Protein AF-A0A2A3VMV5-F1 (afdb_monomer)

Mean predicted aligned error: 5.13 Å

pLDDT: mean 86.71, std 10.09, range [53.72, 95.94]

Foldseek 3Di:
DKFKWFKFDCPPPDTDGDDIFTWDWDQDPNWIWTDTPVDIFTFHWDDDPPDWIWTAGPNRMTTTGD

Structure (mmCIF, N/CA/C/O backbone):
data_AF-A0A2A3VMV5-F1
#
_entry.id   AF-A0A2A3VMV5-F1
#
loop_
_atom_site.group_PDB
_atom_site.id
_atom_site.type_symbol
_atom_site.label_atom_id
_atom_site.label_alt_id
_atom_site.label_comp_id
_atom_site.label_asym_id
_atom_site.label_entity_id
_atom_site.label_seq_id
_atom_site.pdbx_PDB_ins_code
_atom_site.Cartn_x
_atom_site.Cartn_y
_atom_site.Cartn_z
_atom_site.occupancy
_atom_site.B_iso_or_equiv
_atom_site.auth_seq_id
_atom_site.auth_comp_id
_atom_site.auth_asym_id
_atom_site.auth_atom_id
_atom_site.pdbx_PDB_model_num
ATOM 1 N N . MET A 1 1 ? 3.928 -6.331 9.734 1.00 78.50 1 MET A N 1
ATOM 2 C CA . MET A 1 1 ? 5.302 -6.110 9.229 1.00 78.50 1 MET A CA 1
ATOM 3 C C . MET A 1 1 ? 5.352 -4.698 8.681 1.00 78.50 1 MET A C 1
ATOM 5 O O . MET A 1 1 ? 4.491 -4.373 7.871 1.00 78.50 1 MET A O 1
ATOM 9 N N . GLN A 1 2 ? 6.265 -3.864 9.176 1.00 87.19 2 GLN A N 1
ATOM 10 C CA . GLN A 1 2 ? 6.416 -2.489 8.700 1.00 87.19 2 GLN A CA 1
ATOM 11 C C . GLN A 1 2 ? 7.386 -2.488 7.515 1.00 87.19 2 GLN A C 1
ATOM 13 O O . GLN A 1 2 ? 8.493 -3.003 7.646 1.00 87.19 2 GLN A O 1
ATOM 18 N N . ASN A 1 3 ? 6.959 -1.947 6.376 1.00 90.25 3 ASN A N 1
ATOM 19 C CA . ASN A 1 3 ? 7.753 -1.848 5.150 1.00 90.25 3 ASN A CA 1
ATOM 20 C C . ASN A 1 3 ? 7.670 -0.425 4.592 1.00 90.25 3 ASN A C 1
ATOM 22 O O . ASN A 1 3 ? 6.710 0.302 4.854 1.00 90.25 3 ASN A O 1
ATOM 26 N N . THR A 1 4 ? 8.659 -0.043 3.791 1.00 91.75 4 THR A N 1
ATOM 27 C CA . THR A 1 4 ? 8.618 1.199 3.018 1.00 91.75 4 THR A CA 1
ATOM 28 C C . THR A 1 4 ? 8.010 0.917 1.651 1.00 91.75 4 THR A C 1
ATOM 30 O O . THR A 1 4 ? 8.436 0.001 0.951 1.00 91.75 4 THR A O 1
ATOM 33 N N . TYR A 1 5 ? 7.023 1.717 1.265 1.00 91.69 5 TYR A N 1
ATOM 34 C CA . TYR A 1 5 ? 6.293 1.593 0.014 1.00 91.69 5 TYR A CA 1
ATOM 35 C C . TYR A 1 5 ? 6.571 2.781 -0.886 1.00 91.69 5 TYR A C 1
ATOM 37 O O . TYR A 1 5 ? 6.372 3.918 -0.472 1.00 91.69 5 TYR A O 1
ATOM 45 N N . ALA A 1 6 ? 6.963 2.536 -2.130 1.00 91.56 6 ALA A N 1
ATOM 46 C CA . ALA A 1 6 ? 6.888 3.542 -3.178 1.00 91.56 6 ALA A CA 1
ATOM 47 C C . ALA A 1 6 ? 5.453 3.605 -3.723 1.00 91.56 6 ALA A C 1
ATOM 49 O O . ALA A 1 6 ? 4.880 2.575 -4.087 1.00 91.56 6 ALA A O 1
ATOM 50 N N . ILE A 1 7 ? 4.890 4.816 -3.766 1.00 90.12 7 ILE A N 1
ATOM 51 C CA . ILE A 1 7 ? 3.527 5.070 -4.240 1.00 90.12 7 ILE A CA 1
ATOM 52 C C . ILE A 1 7 ? 3.565 5.424 -5.726 1.00 90.12 7 ILE A C 1
ATOM 54 O O . ILE A 1 7 ? 4.233 6.384 -6.131 1.00 90.12 7 ILE A O 1
ATOM 58 N N . PHE A 1 8 ? 2.799 4.687 -6.520 1.00 88.88 8 PHE A N 1
ATOM 59 C CA . PHE A 1 8 ? 2.614 4.905 -7.947 1.00 88.88 8 PHE A CA 1
ATOM 60 C C . PHE A 1 8 ? 1.150 5.217 -8.224 1.00 88.88 8 PHE A C 1
ATOM 62 O O . PHE A 1 8 ? 0.244 4.584 -7.680 1.00 88.88 8 PHE A O 1
ATOM 69 N N . ARG A 1 9 ? 0.912 6.211 -9.078 1.00 82.19 9 ARG A N 1
ATOM 70 C CA . ARG A 1 9 ? -0.431 6.540 -9.551 1.00 82.19 9 ARG A CA 1
ATOM 71 C C . ARG A 1 9 ? -0.553 6.066 -11.005 1.00 82.19 9 ARG A C 1
ATOM 73 O O . ARG A 1 9 ? 0.250 6.513 -11.826 1.00 82.19 9 ARG A O 1
ATOM 80 N N . PRO A 1 10 ? -1.500 5.169 -11.341 1.00 70.44 10 PRO A N 1
ATOM 81 C CA . PRO A 1 10 ? -1.685 4.725 -12.716 1.00 70.44 10 PRO A CA 1
ATOM 82 C C . PRO A 1 10 ? -2.291 5.875 -13.521 1.00 70.44 10 PRO A C 1
ATOM 84 O O . PRO A 1 10 ? -3.488 6.137 -13.451 1.00 70.44 10 PRO A O 1
ATOM 87 N N . ASN A 1 11 ? -1.454 6.601 -14.259 1.00 66.31 11 ASN A N 1
ATOM 88 C CA . ASN A 1 11 ? -1.871 7.760 -15.039 1.00 66.31 11 ASN A CA 1
ATOM 89 C C . ASN A 1 11 ? -1.771 7.439 -16.536 1.00 66.31 11 ASN A C 1
ATOM 91 O O . ASN A 1 11 ? -0.960 8.028 -17.241 1.00 66.31 11 ASN A O 1
ATOM 95 N N . GLY A 1 12 ? -2.550 6.441 -16.987 1.00 57.34 12 GLY A N 1
ATOM 96 C CA . GLY A 1 12 ? -2.820 6.075 -18.393 1.00 57.34 12 GLY A CA 1
ATOM 97 C C . GLY A 1 12 ? -1.639 5.594 -19.253 1.00 57.34 12 GLY A C 1
ATOM 98 O O . GLY A 1 12 ? -1.767 4.597 -19.953 1.00 57.34 12 GLY A O 1
ATOM 99 N N . GLU A 1 13 ? -0.497 6.276 -19.199 1.00 54.72 13 GLU A N 1
ATOM 100 C CA . GLU A 1 13 ? 0.680 6.071 -20.049 1.00 54.72 13 GLU A CA 1
ATOM 101 C C . GLU A 1 13 ? 2.016 6.258 -19.297 1.00 54.72 13 GLU A C 1
ATOM 103 O O . GLU A 1 13 ? 3.061 5.849 -19.806 1.00 54.72 13 GLU A O 1
ATOM 108 N N . ARG A 1 14 ? 2.030 6.845 -18.085 1.00 53.72 14 ARG A N 1
ATOM 109 C CA . ARG A 1 14 ? 3.246 6.960 -17.254 1.00 53.72 14 ARG A CA 1
ATOM 110 C C . ARG A 1 14 ? 2.974 6.655 -15.783 1.00 53.72 14 ARG A C 1
ATOM 112 O O . ARG A 1 14 ? 2.069 7.216 -15.173 1.00 53.72 14 ARG A O 1
ATOM 119 N N . GLU A 1 15 ? 3.806 5.787 -15.214 1.00 68.69 15 GLU A N 1
ATOM 120 C CA . GLU A 1 15 ? 3.896 5.558 -13.773 1.00 68.69 15 GLU A CA 1
ATOM 121 C C . GLU A 1 15 ? 4.558 6.780 -13.119 1.00 68.69 15 GLU A C 1
ATOM 123 O O . GLU A 1 15 ? 5.778 6.947 -13.164 1.00 68.69 15 GLU A O 1
ATOM 128 N N . GLU A 1 16 ? 3.765 7.667 -12.521 1.00 66.69 16 GLU A N 1
ATOM 129 C CA . GLU A 1 16 ? 4.310 8.768 -11.727 1.00 66.69 16 GLU A CA 1
ATOM 130 C C . GLU A 1 16 ? 4.575 8.270 -10.304 1.00 66.69 16 GLU A C 1
ATOM 132 O O . GLU A 1 16 ? 3.650 8.098 -9.500 1.00 66.69 16 GLU A O 1
ATOM 137 N N . ARG A 1 17 ? 5.855 8.021 -9.995 1.00 69.06 17 ARG A N 1
ATOM 138 C CA . ARG A 1 17 ? 6.313 7.788 -8.622 1.00 69.06 17 ARG A CA 1
ATOM 139 C C . ARG A 1 17 ? 6.150 9.090 -7.850 1.00 69.06 17 ARG A C 1
ATOM 141 O O . ARG A 1 17 ? 6.799 10.080 -8.175 1.00 69.06 17 ARG A O 1
ATOM 148 N N . ARG A 1 18 ? 5.291 9.078 -6.834 1.00 70.94 18 ARG A N 1
ATOM 149 C CA . ARG A 1 18 ? 5.062 10.253 -5.987 1.00 70.94 18 ARG A CA 1
ATOM 150 C C . ARG A 1 18 ? 6.121 10.349 -4.903 1.00 70.94 18 ARG A C 1
ATOM 152 O O . ARG A 1 18 ? 7.055 11.128 -5.006 1.00 70.94 18 ARG A O 1
ATOM 159 N N . GLU A 1 19 ? 5.972 9.518 -3.883 1.00 81.81 19 GLU A N 1
ATOM 160 C CA . GLU A 1 19 ? 6.766 9.561 -2.663 1.00 81.81 19 GLU A CA 1
ATOM 161 C C . GLU A 1 19 ? 6.823 8.159 -2.048 1.00 81.81 19 GLU A C 1
ATOM 163 O O . GLU A 1 19 ? 6.120 7.243 -2.495 1.00 81.81 19 GLU A O 1
ATOM 168 N N . THR A 1 20 ? 7.690 7.970 -1.056 1.00 89.44 20 THR A N 1
ATOM 169 C CA . THR A 1 20 ? 7.749 6.732 -0.276 1.00 89.44 20 THR A CA 1
ATOM 170 C C . THR A 1 20 ? 7.067 6.916 1.068 1.00 89.44 20 THR A C 1
ATOM 172 O O . THR A 1 20 ? 7.356 7.889 1.756 1.00 89.44 20 THR A O 1
ATOM 175 N N . VAL A 1 21 ? 6.238 5.960 1.477 1.00 91.06 21 VAL A N 1
ATOM 176 C CA . VAL A 1 21 ? 5.572 5.958 2.783 1.00 91.06 21 VAL A CA 1
ATOM 177 C C . VAL A 1 21 ? 5.936 4.701 3.560 1.00 91.06 21 VAL A C 1
ATOM 179 O O . VAL A 1 21 ? 5.988 3.606 3.00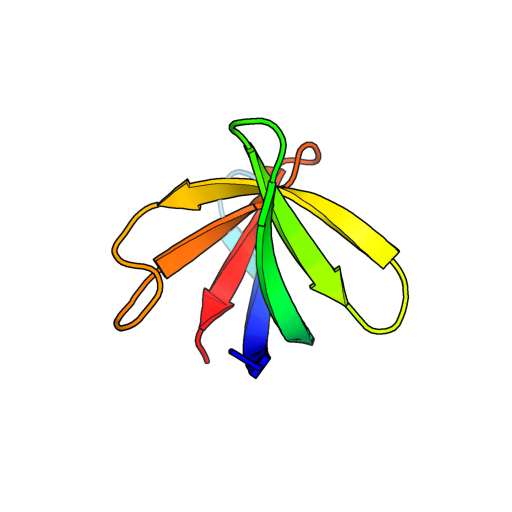5 1.00 91.06 21 VAL A O 1
ATOM 182 N N . VAL A 1 22 ? 6.190 4.840 4.857 1.00 93.12 22 VAL A N 1
ATOM 183 C CA . VAL A 1 22 ? 6.319 3.684 5.749 1.00 93.12 22 VAL A CA 1
ATOM 184 C C . VAL A 1 22 ? 4.917 3.209 6.101 1.00 93.12 22 VAL A C 1
ATOM 186 O O . VAL A 1 22 ? 4.099 4.009 6.535 1.00 93.12 22 VAL A O 1
ATOM 189 N N . GLY A 1 23 ? 4.624 1.925 5.926 1.00 93.44 23 GLY A N 1
ATOM 190 C CA . GLY A 1 23 ? 3.302 1.383 6.217 1.00 93.44 23 GLY A CA 1
ATOM 191 C C . GLY A 1 23 ? 3.343 -0.029 6.778 1.00 93.44 23 GLY A C 1
ATOM 192 O O . GLY A 1 23 ? 4.309 -0.774 6.587 1.00 93.44 23 GLY A O 1
ATOM 193 N N . THR A 1 24 ? 2.271 -0.409 7.463 1.00 94.56 24 THR A N 1
ATOM 194 C CA . THR A 1 24 ? 2.075 -1.761 7.987 1.00 94.56 24 THR A CA 1
ATOM 195 C C . THR A 1 24 ? 0.870 -2.396 7.313 1.00 94.56 24 THR A C 1
ATOM 197 O O . THR A 1 24 ? -0.231 -1.855 7.359 1.00 94.56 24 THR A O 1
ATOM 200 N N . LEU A 1 25 ? 1.080 -3.553 6.683 1.00 93.31 25 LEU A N 1
ATOM 201 C CA . LEU A 1 25 ? -0.008 -4.338 6.102 1.00 93.31 25 LEU A CA 1
ATOM 202 C C . LEU A 1 25 ? -0.700 -5.190 7.159 1.00 93.31 25 LEU A C 1
ATOM 204 O O . LEU A 1 25 ? -0.043 -5.882 7.946 1.00 93.31 25 LEU A O 1
ATOM 208 N N . PHE A 1 26 ? -2.024 -5.197 7.091 1.00 92.56 26 PHE A N 1
ATOM 209 C CA . PHE A 1 26 ? -2.902 -6.022 7.900 1.00 92.56 26 PHE A CA 1
ATOM 210 C C . PHE A 1 26 ? -3.947 -6.702 7.019 1.00 92.56 26 PHE A C 1
ATOM 212 O O . PHE A 1 26 ? -4.424 -6.126 6.047 1.00 92.56 26 PHE A O 1
ATOM 219 N N . PHE A 1 27 ? -4.328 -7.922 7.389 1.00 92.19 27 PHE A N 1
ATOM 220 C CA . PHE A 1 27 ? -5.517 -8.577 6.858 1.00 92.19 27 PHE A CA 1
ATOM 221 C C . PHE A 1 27 ? -6.559 -8.645 7.975 1.00 92.19 27 PHE A C 1
ATOM 223 O O . PHE A 1 27 ? -6.315 -9.271 9.011 1.00 92.19 27 PHE A O 1
ATOM 230 N N . ARG A 1 28 ? -7.683 -7.943 7.813 1.00 90.81 28 ARG A N 1
ATOM 231 C CA . ARG A 1 28 ? -8.761 -7.837 8.811 1.00 90.81 28 ARG A CA 1
ATOM 232 C C . ARG A 1 28 ? -10.100 -7.801 8.090 1.00 90.81 28 ARG A C 1
ATOM 234 O O . ARG A 1 28 ? -10.196 -7.216 7.023 1.00 90.81 28 ARG A O 1
ATOM 241 N N . ASN A 1 29 ? -11.139 -8.397 8.677 1.00 89.19 29 ASN A N 1
ATOM 242 C CA . ASN A 1 29 ? -12.493 -8.416 8.099 1.00 89.19 29 ASN A CA 1
ATOM 243 C C . ASN A 1 29 ? -12.527 -8.878 6.628 1.00 89.19 29 ASN A C 1
ATOM 245 O O . ASN A 1 29 ? -13.210 -8.273 5.808 1.00 89.19 29 ASN A O 1
ATOM 249 N N . ASP A 1 30 ? -11.755 -9.920 6.305 1.00 89.88 30 ASP A N 1
ATOM 250 C CA . ASP A 1 30 ? -11.639 -10.487 4.952 1.00 89.88 30 ASP A CA 1
ATOM 251 C C . ASP A 1 30 ? -11.075 -9.521 3.885 1.00 89.88 30 ASP A C 1
ATOM 253 O O . ASP A 1 30 ? -11.211 -9.748 2.685 1.00 89.88 30 ASP A O 1
ATOM 257 N N . ARG A 1 31 ? -10.401 -8.437 4.301 1.00 91.88 31 ARG A N 1
ATOM 258 C CA . ARG A 1 31 ? -9.770 -7.461 3.401 1.00 91.88 31 ARG A CA 1
ATOM 259 C C . ARG A 1 31 ? -8.352 -7.093 3.826 1.00 91.88 31 ARG A C 1
ATOM 261 O O . ARG A 1 31 ? -7.985 -7.194 4.998 1.00 91.8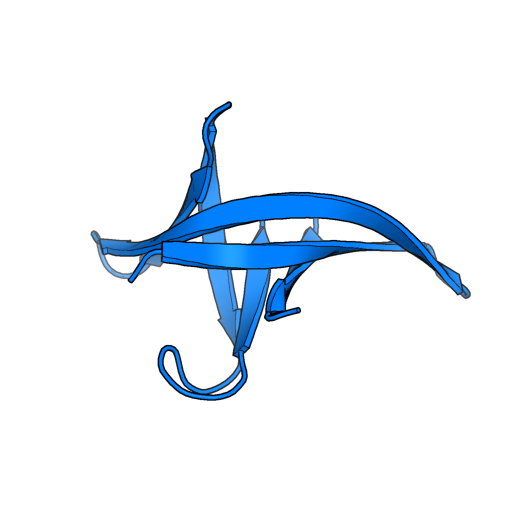8 31 ARG A O 1
ATOM 268 N N . TRP A 1 32 ? -7.561 -6.632 2.859 1.00 94.56 32 TRP A N 1
ATOM 269 C CA . TRP A 1 32 ? -6.243 -6.063 3.121 1.00 94.56 32 TRP A CA 1
ATOM 270 C C . TRP A 1 32 ? -6.356 -4.574 3.447 1.00 94.56 32 TRP A C 1
ATOM 272 O O . TRP A 1 32 ? -7.112 -3.836 2.816 1.00 94.56 32 TRP A O 1
ATOM 282 N N . GLU A 1 33 ? -5.583 -4.134 4.431 1.00 95.94 33 GLU A N 1
ATOM 283 C CA . GLU A 1 33 ? -5.495 -2.747 4.872 1.00 95.94 33 GLU A CA 1
ATOM 284 C C . GLU A 1 33 ? -4.022 -2.358 5.015 1.00 95.94 33 GLU A C 1
ATOM 286 O O . GLU A 1 33 ? -3.220 -3.118 5.566 1.00 95.94 33 GLU A O 1
ATOM 291 N N . LEU A 1 34 ? -3.666 -1.173 4.529 1.00 94.19 34 LEU A N 1
ATOM 292 C CA . LEU A 1 34 ? -2.359 -0.562 4.717 1.00 94.19 34 LEU A CA 1
ATOM 293 C C . LEU A 1 34 ? -2.493 0.604 5.695 1.00 94.19 34 LEU A C 1
ATOM 295 O O . LEU A 1 34 ? -3.066 1.640 5.369 1.00 94.19 34 LEU A O 1
ATOM 299 N N . GLU A 1 35 ? -1.949 0.443 6.893 1.00 95.31 35 GLU A N 1
ATOM 300 C CA . GLU A 1 35 ? -1.849 1.521 7.874 1.00 95.31 35 GLU A CA 1
ATOM 301 C C . GLU A 1 35 ? -0.584 2.339 7.602 1.00 95.31 35 GLU A C 1
ATOM 303 O O . GLU A 1 35 ? 0.531 1.814 7.683 1.00 95.31 35 GLU A O 1
ATOM 308 N N . THR A 1 36 ? -0.755 3.613 7.265 1.00 92.19 36 THR A N 1
ATOM 309 C CA . THR A 1 36 ? 0.307 4.618 7.143 1.00 92.19 36 THR A CA 1
ATOM 310 C C . THR A 1 36 ? 0.235 5.596 8.329 1.00 92.19 36 THR A C 1
ATOM 312 O O . THR A 1 36 ? -0.735 5.563 9.088 1.00 92.19 36 THR A O 1
ATOM 315 N N . PRO A 1 37 ? 1.232 6.482 8.526 1.00 90.38 37 PRO A N 1
ATOM 316 C CA . PRO A 1 37 ? 1.178 7.506 9.570 1.00 90.38 37 PRO A CA 1
ATOM 317 C C . PRO A 1 37 ? -0.031 8.441 9.453 1.00 90.38 37 PRO A C 1
ATOM 319 O O . PRO A 1 37 ? -0.503 8.954 10.465 1.00 90.38 37 PRO A O 1
ATOM 322 N N . ASP A 1 38 ? -0.521 8.656 8.231 1.00 89.06 38 ASP A N 1
ATOM 323 C CA . ASP A 1 38 ? -1.603 9.596 7.943 1.00 89.06 38 ASP A CA 1
ATOM 324 C C . ASP A 1 38 ? -2.991 8.941 7.977 1.00 89.06 38 ASP A C 1
ATOM 326 O O . ASP A 1 38 ? -3.972 9.597 8.330 1.00 89.06 38 ASP A O 1
ATOM 330 N N . ALA A 1 39 ? -3.103 7.669 7.574 1.00 91.81 39 ALA A N 1
ATOM 331 C CA . ALA A 1 39 ? -4.393 7.006 7.396 1.00 91.81 39 ALA A CA 1
ATOM 332 C C . ALA A 1 39 ? -4.302 5.472 7.366 1.00 91.81 39 ALA A C 1
ATOM 334 O O . ALA A 1 39 ? -3.262 4.885 7.084 1.00 91.81 39 ALA A O 1
ATOM 335 N N . VAL A 1 40 ? -5.447 4.813 7.566 1.00 94.00 40 VAL A N 1
ATOM 336 C CA . VAL A 1 40 ? -5.632 3.392 7.240 1.00 94.00 40 VAL A CA 1
ATOM 337 C C . VAL A 1 40 ? -6.316 3.295 5.884 1.00 94.00 40 VAL A C 1
ATOM 339 O O . VAL A 1 40 ? -7.452 3.740 5.720 1.00 94.00 40 VAL A O 1
ATOM 342 N N . LEU A 1 41 ? -5.618 2.714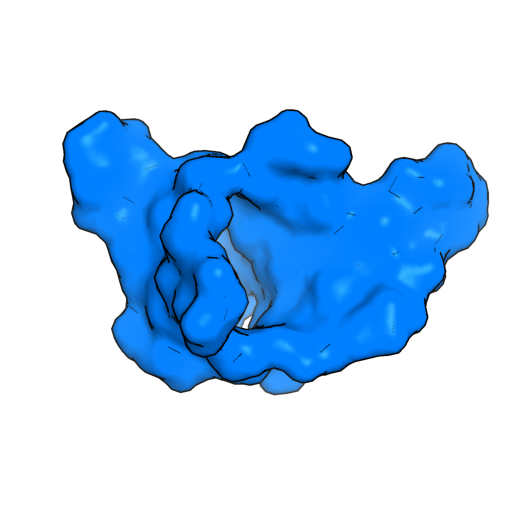 4.916 1.00 94.06 41 LEU A N 1
ATOM 343 C CA . LEU A 1 41 ? -6.072 2.573 3.541 1.00 94.06 41 LEU A CA 1
ATOM 344 C C . LEU A 1 41 ? -6.614 1.154 3.333 1.00 94.06 41 LEU A C 1
ATOM 346 O O . LEU A 1 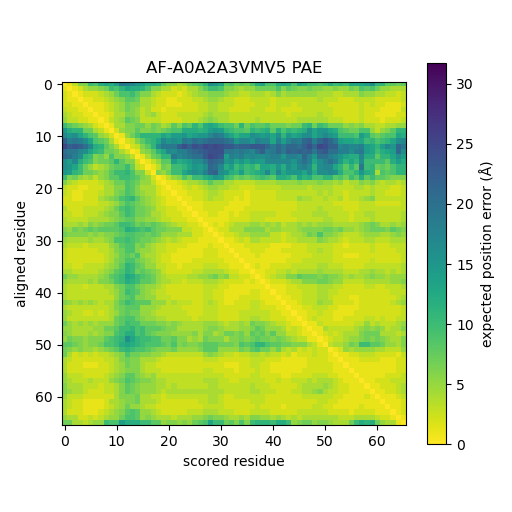41 ? -5.842 0.201 3.429 1.00 94.06 41 LEU A O 1
ATOM 350 N N . PRO A 1 42 ? -7.915 0.965 3.067 1.00 95.38 42 PRO A N 1
ATOM 351 C CA . PRO A 1 42 ? -8.438 -0.324 2.628 1.00 95.38 42 PRO A CA 1
ATOM 352 C C . PRO A 1 42 ? -8.058 -0.590 1.167 1.00 95.38 42 PRO A C 1
ATOM 354 O O . PRO A 1 42 ? -7.936 0.334 0.360 1.00 95.38 42 PRO A O 1
ATOM 357 N N . GLY A 1 43 ? -7.863 -1.859 0.815 1.00 93.81 43 GLY A N 1
ATOM 358 C CA . GLY A 1 43 ? -7.497 -2.212 -0.548 1.00 93.81 43 GLY A CA 1
ATOM 359 C C . GLY A 1 43 ? -7.305 -3.701 -0.784 1.00 93.81 43 GLY A C 1
ATOM 360 O O . GLY A 1 43 ? -7.807 -4.565 -0.059 1.00 93.81 43 GLY A O 1
ATOM 361 N N . THR A 1 44 ? -6.565 -4.000 -1.842 1.00 93.69 44 THR A N 1
ATOM 362 C CA . THR A 1 44 ? -6.254 -5.365 -2.265 1.00 93.69 44 THR A CA 1
ATOM 363 C C . THR A 1 44 ? -4.753 -5.577 -2.304 1.00 93.69 44 THR A C 1
ATOM 365 O O . THR A 1 44 ? -3.991 -4.668 -2.619 1.00 93.69 44 THR A O 1
ATOM 368 N N . LEU A 1 45 ? -4.317 -6.792 -1.986 1.00 93.56 45 LEU A N 1
ATOM 369 C CA . LEU A 1 45 ? -2.919 -7.184 -2.079 1.00 93.56 45 LEU A CA 1
ATOM 370 C C . LEU A 1 45 ? -2.732 -8.114 -3.275 1.00 93.56 45 LEU A C 1
ATOM 372 O O . LEU A 1 45 ? -3.438 -9.115 -3.407 1.00 93.56 45 LEU A O 1
ATOM 376 N N . ARG A 1 46 ? -1.761 -7.802 -4.130 1.00 92.56 46 ARG A N 1
ATOM 377 C CA . ARG A 1 46 ? -1.282 -8.689 -5.193 1.00 92.56 46 ARG A CA 1
ATOM 378 C C . ARG A 1 46 ? 0.123 -9.167 -4.860 1.00 92.56 46 ARG A C 1
ATOM 380 O O . ARG A 1 46 ? 0.977 -8.355 -4.525 1.00 92.56 46 ARG A O 1
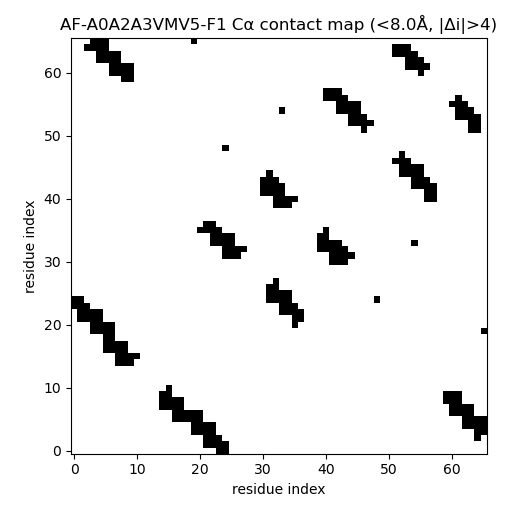ATOM 387 N N . GLY A 1 47 ? 0.378 -10.461 -5.015 1.00 89.31 47 GLY A N 1
ATOM 388 C CA . GLY A 1 47 ? 1.658 -11.071 -4.646 1.00 89.31 47 GLY A CA 1
ATOM 389 C C . GLY A 1 47 ? 1.683 -11.548 -3.196 1.00 89.31 47 GLY A C 1
ATOM 390 O O . GLY A 1 47 ? 0.643 -11.639 -2.542 1.00 89.31 47 GLY A O 1
ATOM 391 N N . HIS A 1 48 ? 2.871 -11.904 -2.714 1.00 86.19 48 HIS A N 1
ATOM 392 C CA . HIS A 1 48 ? 3.032 -12.531 -1.407 1.00 86.19 48 HIS A CA 1
ATOM 393 C C . HIS A 1 48 ? 3.411 -11.479 -0.346 1.00 86.19 48 HIS A C 1
ATOM 395 O O . HIS A 1 48 ? 4.404 -10.778 -0.540 1.00 86.19 48 HIS A O 1
ATOM 401 N N . PRO A 1 49 ? 2.684 -11.378 0.789 1.00 83.06 49 PRO A N 1
ATOM 402 C CA . PRO A 1 49 ? 2.820 -10.286 1.773 1.00 83.06 49 PRO A CA 1
ATOM 403 C C . PRO A 1 49 ? 4.194 -10.177 2.452 1.00 83.06 49 PRO A C 1
ATOM 405 O O . PRO A 1 49 ? 4.487 -9.181 3.115 1.00 83.06 49 PRO A O 1
ATOM 408 N N . HIS A 1 50 ? 5.007 -11.226 2.346 1.00 78.06 50 HIS A N 1
ATOM 409 C CA . HIS A 1 50 ? 6.319 -11.337 2.984 1.00 78.06 50 HIS A CA 1
ATOM 410 C C . HIS A 1 50 ? 7.486 -11.350 1.988 1.00 78.06 50 HIS A C 1
ATOM 412 O O . HIS A 1 50 ? 8.629 -11.467 2.419 1.00 78.06 50 HIS A O 1
ATOM 418 N N . GLU A 1 51 ? 7.213 -11.266 0.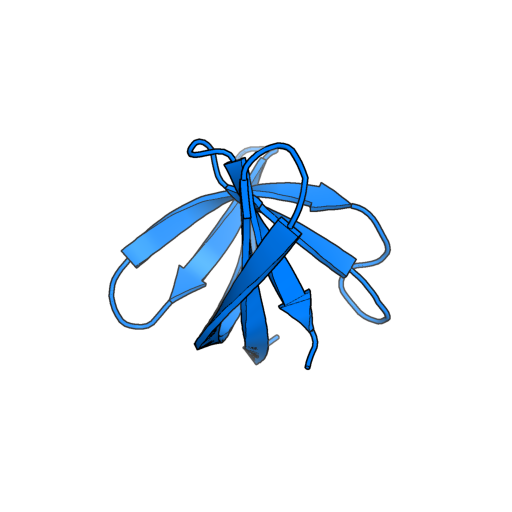684 1.00 82.94 51 GLU A N 1
ATOM 419 C CA . GLU A 1 51 ? 8.245 -11.268 -0.360 1.00 82.94 51 GLU A CA 1
ATOM 420 C C . GLU A 1 51 ? 8.141 -9.993 -1.201 1.00 82.94 51 GLU A C 1
ATOM 422 O O . GLU A 1 51 ? 8.595 -8.936 -0.778 1.00 82.94 51 GLU A O 1
ATOM 427 N N . ALA A 1 52 ? 7.521 -10.085 -2.377 1.00 85.00 52 ALA A N 1
ATOM 428 C CA . ALA A 1 52 ? 7.210 -8.960 -3.238 1.00 85.00 52 ALA A CA 1
ATOM 429 C C . ALA A 1 52 ? 5.692 -8.882 -3.412 1.00 85.00 52 ALA A C 1
ATOM 431 O O . ALA A 1 52 ? 5.053 -9.816 -3.913 1.00 85.00 52 ALA A O 1
ATOM 432 N N . HIS A 1 53 ? 5.121 -7.747 -3.018 1.00 91.56 53 HIS A N 1
ATOM 433 C CA . HIS A 1 53 ? 3.707 -7.463 -3.205 1.00 91.56 53 HIS A CA 1
ATOM 434 C C . HIS A 1 53 ? 3.461 -6.030 -3.652 1.00 91.56 53 HIS A C 1
ATOM 436 O O . HIS A 1 53 ? 4.278 -5.124 -3.469 1.00 91.56 53 HIS A O 1
ATOM 442 N N . VAL A 1 54 ? 2.274 -5.852 -4.215 1.00 92.88 54 VAL A N 1
ATOM 443 C CA . VAL A 1 54 ? 1.697 -4.567 -4.580 1.00 92.88 54 VAL A CA 1
ATOM 444 C C . VAL A 1 54 ? 0.372 -4.450 -3.847 1.00 92.88 54 VAL A C 1
ATOM 446 O O . VAL A 1 54 ? -0.540 -5.245 -4.076 1.00 92.88 54 VAL A O 1
ATOM 449 N N . PHE A 1 55 ? 0.277 -3.483 -2.944 1.00 93.94 55 PHE A N 1
ATOM 450 C CA . PHE A 1 55 ? -0.995 -3.111 -2.342 1.00 93.94 55 PHE A CA 1
ATOM 451 C C . PHE A 1 55 ? -1.666 -2.053 -3.221 1.00 93.94 55 PHE A C 1
ATOM 453 O O . PHE A 1 55 ? -1.009 -1.107 -3.641 1.00 93.94 55 PHE A O 1
ATOM 460 N N . ILE A 1 56 ? -2.944 -2.230 -3.539 1.00 94.06 56 ILE A N 1
ATOM 461 C CA . ILE A 1 56 ? -3.720 -1.322 -4.386 1.00 94.06 56 ILE A CA 1
ATOM 462 C C . ILE A 1 56 ? -4.884 -0.803 -3.555 1.00 94.06 56 ILE A C 1
ATOM 464 O O . ILE A 1 56 ? -5.728 -1.603 -3.139 1.00 94.06 56 ILE A O 1
ATOM 468 N N . ASP A 1 57 ? -4.917 0.504 -3.302 1.00 92.94 57 ASP A N 1
ATOM 469 C CA . ASP A 1 57 ? -6.004 1.126 -2.544 1.00 92.94 57 ASP A CA 1
ATOM 470 C C . ASP A 1 57 ? -7.283 1.301 -3.387 1.00 92.94 57 ASP A C 1
ATOM 472 O O . ASP A 1 57 ? -7.297 1.090 -4.603 1.00 92.94 57 ASP A O 1
ATOM 476 N N . GLU A 1 58 ? -8.380 1.699 -2.742 1.00 90.44 58 GLU A N 1
ATOM 477 C CA . GLU A 1 58 ? -9.661 1.950 -3.424 1.00 90.44 58 GLU A CA 1
ATOM 478 C C . GLU A 1 58 ? -9.621 3.130 -4.414 1.00 90.44 58 GLU A C 1
ATOM 480 O O . GLU A 1 58 ? -10.460 3.207 -5.312 1.00 90.44 58 GLU A O 1
ATOM 485 N N . ALA A 1 59 ? -8.645 4.036 -4.292 1.00 88.31 59 ALA A N 1
ATOM 486 C CA . ALA A 1 59 ? -8.412 5.115 -5.251 1.00 88.31 59 ALA A CA 1
ATOM 487 C C . ALA A 1 59 ? -7.581 4.656 -6.468 1.00 88.31 59 ALA A C 1
ATOM 489 O O . ALA A 1 59 ? -7.360 5.444 -7.395 1.00 88.31 59 ALA A O 1
ATOM 490 N N . GLY A 1 60 ? -7.126 3.399 -6.479 1.00 88.25 60 GLY A N 1
ATOM 491 C CA . GLY A 1 60 ? -6.302 2.807 -7.526 1.00 88.25 60 GLY A CA 1
ATOM 492 C C . GLY A 1 60 ? -4.813 3.144 -7.423 1.00 88.25 60 GLY A C 1
ATOM 493 O O . GLY A 1 60 ? -4.090 2.927 -8.393 1.00 88.25 60 GLY A O 1
ATOM 494 N N . LEU A 1 61 ? -4.332 3.686 -6.301 1.00 90.06 61 LEU A N 1
ATOM 495 C CA . LEU A 1 61 ? -2.901 3.886 -6.067 1.00 90.06 61 LEU A CA 1
ATOM 496 C C . LEU A 1 61 ? -2.218 2.561 -5.752 1.00 90.06 61 LEU A C 1
ATOM 498 O O . LEU A 1 61 ? -2.726 1.756 -4.976 1.00 90.06 61 LEU A O 1
ATOM 502 N N . GLU A 1 62 ? -1.025 2.374 -6.308 1.00 92.06 62 GLU A N 1
ATOM 503 C CA . GLU A 1 62 ? -0.217 1.183 -6.085 1.00 92.06 62 GLU A CA 1
ATOM 504 C C . GLU A 1 62 ? 0.929 1.477 -5.115 1.00 92.06 62 GLU A C 1
ATOM 506 O O . GLU A 1 62 ? 1.728 2.390 -5.315 1.00 92.06 62 GLU A O 1
ATOM 511 N N . TYR A 1 63 ? 1.044 0.650 -4.088 1.00 92.38 63 TYR A N 1
ATOM 512 C CA . TYR A 1 63 ? 2.043 0.712 -3.036 1.00 92.38 63 TYR A CA 1
ATOM 513 C C . TYR A 1 63 ? 2.935 -0.517 -3.177 1.00 92.38 63 TYR A C 1
ATOM 515 O O . TYR A 1 63 ? 2.529 -1.639 -2.859 1.00 92.38 63 TYR A O 1
ATOM 523 N N . ARG A 1 64 ? 4.154 -0.315 -3.681 1.00 91.25 64 ARG A N 1
ATOM 524 C CA . ARG A 1 64 ? 5.120 -1.394 -3.948 1.00 91.25 64 ARG A CA 1
ATOM 525 C C . ARG A 1 64 ? 6.255 -1.324 -2.937 1.00 91.25 64 ARG A C 1
ATOM 527 O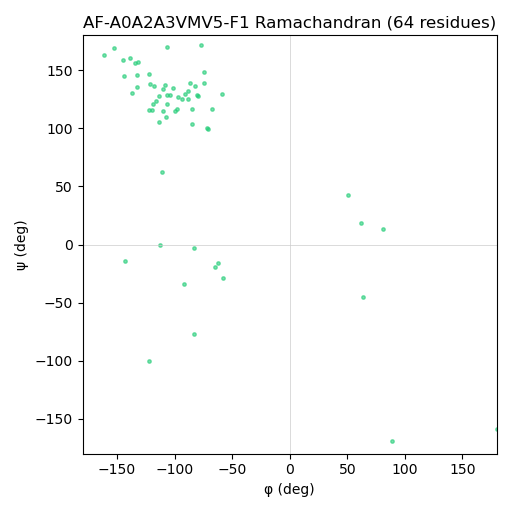 O . ARG A 1 64 ? 6.723 -0.223 -2.655 1.00 91.25 64 ARG A O 1
ATOM 534 N N . ILE A 1 65 ? 6.690 -2.464 -2.401 1.00 88.38 65 ILE A N 1
ATOM 535 C CA . ILE A 1 65 ? 7.842 -2.498 -1.485 1.00 88.38 65 ILE A CA 1
ATOM 536 C C . ILE A 1 65 ? 9.071 -1.927 -2.211 1.00 88.38 65 ILE A C 1
ATOM 538 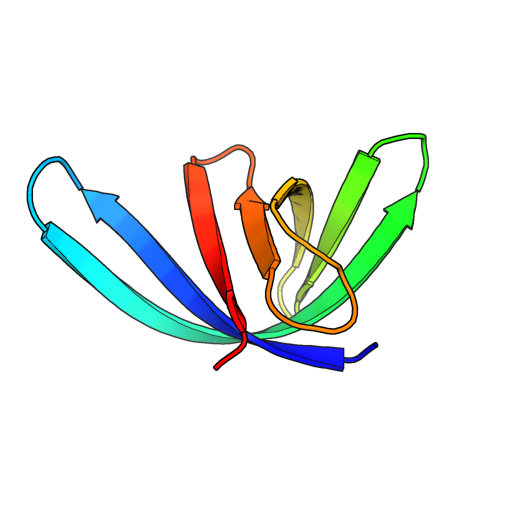O O . ILE A 1 65 ? 9.337 -2.314 -3.351 1.00 88.38 65 ILE A O 1
ATOM 542 N N . ALA A 1 66 ? 9.754 -0.975 -1.572 1.00 78.06 66 ALA A N 1
ATOM 543 C CA . ALA A 1 66 ? 10.965 -0.324 -2.077 1.00 78.06 66 ALA A CA 1
ATOM 544 C C . ALA A 1 66 ? 12.249 -0.989 -1.569 1.00 78.06 66 ALA A C 1
ATOM 546 O O . ALA A 1 66 ? 12.222 -1.543 -0.446 1.00 78.06 66 ALA A O 1
#

Nearest PDB structures (foldseek):
  8xl0-assembly1_F  TM=3.946E-01  e=2.092E+00  Homo sapiens
  5csk-assembly1_B  TM=3.473E-01  e=1.976E+00  Saccharomyces cerevisiae S288C
  8xl2-assembly1_C  TM=4.119E-01  e=4.398E+00  Homo sapiens
  8xl2-assembly1_B  TM=4.119E-01  e=4.398E+00  Homo sapiens
  8sgx-assembly1_S  TM=3.451E-01  e=5.853E+00  Leishmania tarentolae

Secondary structure (DSSP, 8-state):
-EEEEEEEEEETTEEEEEEEEEEEEEEETTEEEEE-SS-EEEEEEEE-TTSSEEEEETT--EEEE-

Sequence (66 aa):
MQNTYAIFRPNGEREERRETVVGTLFFRNDRWELETPDAVLPGTLRGHPHEAHVFIDEAGLEYRIA

Solvent-accessible surface area (backbone atoms only — not comparable to full-atom values): 3805 Å² total; per-residue (Å²): 102,80,46,48,23,40,34,32,41,82,56,94,85,49,81,49,71,75,55,74,44,61,31,31,63,45,80,54,95,96,37,34,31,39,38,40,94,89,47,76,42,54,37,46,73,44,73,46,96,88,76,64,37,37,37,33,36,83,88,58,39,36,34,31,72,109

Radius of gyration: 11.13 Å; Cα co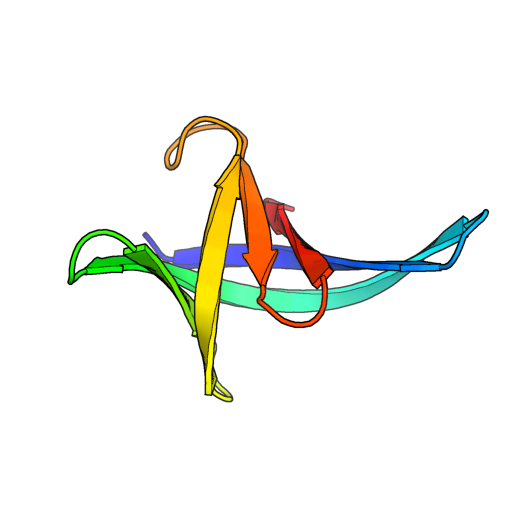ntacts (8 Å, |Δi|>4): 144; chains: 1; bounding box: 24×23×30 Å